Protein AF-A0A838TH49-F1 (afdb_monomer_lite)

pLDDT: mean 78.71, std 14.2, range [36.56, 97.81]

Secondary structure (DSSP, 8-state):
-HHHH-----HHHHT-TT---EEEE-TTS--EE--SS-TTSPPEE--EEEE---TTGGGS-TT----HHHHH-TTS------HHHHHHHHH---HHHHHHTT-GGGS--

Foldseek 3Di:
DQLVVFQQPCVVCVPPPVSQKDWAQNPPDFPFDQDPVDNPDGTDRPHTGIDGCPQCCVVVPPVPQARPCCVVDPPNPDHDDAPQRVCCVPVVQHPVNCVVVVNVVVRPD

Structure (mmCIF, N/CA/C/O backbone):
data_AF-A0A838TH49-F1
#
_entry.id   AF-A0A838TH49-F1
#
loop_
_atom_site.group_PDB
_atom_site.id
_atom_site.type_symbol
_atom_site.label_atom_id
_atom_site.label_alt_id
_atom_site.label_comp_id
_atom_site.label_asym_id
_atom_site.label_entity_id
_atom_site.label_seq_id
_atom_site.pdbx_PDB_ins_code
_atom_site.Cartn_x
_atom_site.Cartn_y
_atom_site.Cartn_z
_atom_site.occupancy
_atom_site.B_iso_or_equiv
_atom_site.auth_seq_id
_atom_site.auth_comp_id
_atom_site.auth_asym_id
_atom_site.auth_atom_id
_atom_site.pdbx_PDB_model_num
ATOM 1 N N . MET A 1 1 ? 10.464 8.023 1.213 1.00 55.50 1 MET A N 1
ATOM 2 C CA . MET A 1 1 ? 9.596 6.850 0.933 1.00 55.50 1 MET A CA 1
ATOM 3 C C . MET A 1 1 ? 10.484 5.662 0.564 1.00 55.50 1 MET A C 1
ATOM 5 O O . MET A 1 1 ? 11.667 5.878 0.327 1.00 55.50 1 MET A O 1
ATOM 9 N N . ILE A 1 2 ? 9.968 4.423 0.513 1.00 61.88 2 ILE A N 1
ATOM 10 C CA . ILE A 1 2 ? 10.747 3.242 0.054 1.00 61.88 2 ILE A CA 1
ATOM 11 C C . ILE A 1 2 ? 11.395 3.495 -1.320 1.00 61.88 2 ILE A C 1
ATOM 13 O O . ILE A 1 2 ? 12.478 2.994 -1.605 1.00 61.88 2 ILE A O 1
ATOM 17 N N . GLU A 1 3 ? 10.752 4.325 -2.136 1.00 66.44 3 GLU A N 1
ATOM 18 C CA . GLU A 1 3 ? 11.104 4.657 -3.516 1.00 66.44 3 GLU A CA 1
ATOM 19 C C . GLU A 1 3 ? 12.541 5.167 -3.701 1.00 66.44 3 GLU A C 1
ATOM 21 O O . GLU A 1 3 ? 13.190 4.765 -4.662 1.00 66.44 3 GLU A O 1
ATOM 26 N N . ASP A 1 4 ? 13.059 5.978 -2.775 1.00 73.69 4 ASP A N 1
ATOM 27 C CA . ASP A 1 4 ? 14.373 6.624 -2.930 1.00 73.69 4 ASP A CA 1
ATOM 28 C C . ASP A 1 4 ? 15.536 5.750 -2.430 1.00 73.69 4 ASP A C 1
ATOM 30 O O . ASP A 1 4 ? 16.699 6.003 -2.740 1.00 73.69 4 ASP A O 1
ATOM 34 N N . HIS A 1 5 ? 15.232 4.703 -1.656 1.00 85.00 5 HIS A N 1
ATOM 35 C CA . HIS A 1 5 ? 16.228 3.829 -1.020 1.00 85.00 5 HIS A CA 1
ATOM 36 C C . HIS A 1 5 ? 16.163 2.375 -1.507 1.00 85.00 5 HIS A C 1
ATOM 38 O O . HIS A 1 5 ? 17.000 1.552 -1.131 1.00 85.00 5 HIS A O 1
ATOM 44 N N . CYS A 1 6 ? 15.169 2.025 -2.326 1.00 90.12 6 CYS A N 1
ATOM 45 C CA . CYS A 1 6 ? 14.996 0.667 -2.821 1.00 90.12 6 CYS A CA 1
ATOM 46 C C . CYS A 1 6 ? 16.046 0.322 -3.886 1.00 90.12 6 CYS A C 1
ATOM 48 O O . CYS A 1 6 ? 16.028 0.854 -4.994 1.00 90.12 6 CYS A O 1
ATOM 50 N N . ILE A 1 7 ? 16.903 -0.652 -3.575 1.00 89.19 7 ILE A N 1
ATOM 51 C CA . ILE A 1 7 ? 17.914 -1.187 -4.504 1.00 89.19 7 ILE A CA 1
ATOM 52 C C . ILE A 1 7 ? 17.417 -2.378 -5.342 1.00 89.19 7 ILE A C 1
ATOM 54 O O . ILE A 1 7 ? 18.183 -2.960 -6.101 1.00 89.19 7 ILE A O 1
ATOM 58 N N . GLY A 1 8 ? 16.156 -2.788 -5.176 1.00 90.56 8 GLY A N 1
ATOM 59 C CA . GLY A 1 8 ? 15.558 -3.864 -5.973 1.00 90.56 8 GLY A CA 1
ATOM 60 C C . GLY A 1 8 ? 15.964 -5.296 -5.597 1.00 90.56 8 GLY A C 1
ATOM 61 O O . GLY A 1 8 ? 15.741 -6.197 -6.394 1.00 90.56 8 GLY A O 1
ATOM 62 N N . CYS A 1 9 ? 16.519 -5.547 -4.402 1.00 92.81 9 CYS A N 1
ATOM 63 C CA . CYS A 1 9 ? 17.013 -6.882 -4.017 1.00 92.81 9 CYS A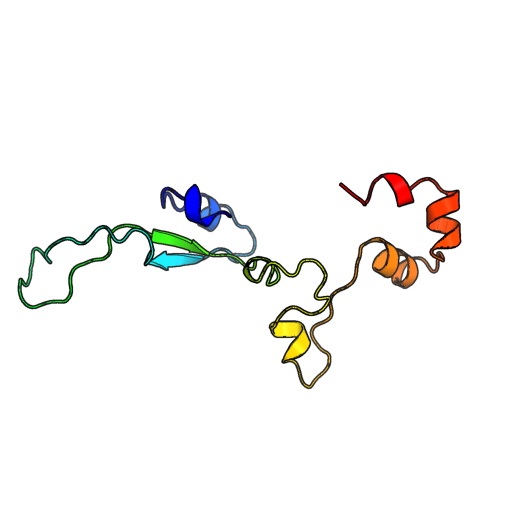 CA 1
ATOM 64 C C . CYS A 1 9 ? 15.927 -7.956 -3.802 1.00 92.81 9 CYS A C 1
ATOM 66 O O . CYS A 1 9 ? 16.249 -9.137 -3.761 1.00 92.81 9 CYS A O 1
ATOM 68 N N . GLY A 1 10 ? 14.662 -7.572 -3.614 1.00 93.25 10 GLY A N 1
ATOM 69 C CA . GLY A 1 10 ? 13.536 -8.509 -3.485 1.00 93.25 10 GLY A CA 1
ATOM 70 C C . GLY A 1 10 ? 13.364 -9.194 -2.121 1.00 93.25 10 GLY A C 1
ATOM 71 O O . GLY A 1 10 ? 12.286 -9.717 -1.857 1.00 93.25 10 GLY A O 1
ATOM 72 N N . LEU A 1 11 ? 14.344 -9.124 -1.213 1.00 95.81 11 LEU A N 1
ATOM 73 C CA . LEU A 1 11 ? 14.279 -9.801 0.097 1.00 95.81 11 LEU A CA 1
ATOM 74 C C . LEU A 1 11 ? 13.073 -9.388 0.953 1.00 95.81 11 LEU A C 1
ATOM 76 O O . LEU A 1 11 ? 12.548 -10.191 1.718 1.00 95.81 11 LEU A O 1
ATOM 80 N N . CYS A 1 12 ? 12.617 -8.138 0.847 1.00 95.06 12 CYS A N 1
ATOM 81 C CA . CYS A 1 12 ? 11.413 -7.691 1.550 1.00 95.06 12 CYS A CA 1
ATOM 82 C C . CYS A 1 12 ? 10.149 -8.398 1.042 1.00 95.06 12 CYS A C 1
ATOM 84 O O . CYS A 1 12 ? 9.284 -8.729 1.848 1.00 95.06 12 CYS A O 1
ATOM 86 N N . ALA A 1 13 ? 10.059 -8.656 -0.265 1.00 96.06 13 ALA A N 1
ATOM 87 C CA . ALA A 1 13 ? 8.947 -9.383 -0.861 1.00 96.06 13 ALA A CA 1
ATOM 88 C C . ALA A 1 13 ? 8.964 -10.858 -0.448 1.00 96.06 13 ALA A C 1
ATOM 90 O O . ALA A 1 13 ? 7.938 -11.372 -0.013 1.00 96.06 13 ALA A O 1
ATOM 91 N N . GLU A 1 14 ? 10.134 -11.501 -0.495 1.00 97.62 14 GLU A N 1
ATOM 92 C CA . GLU A 1 14 ? 10.315 -12.898 -0.074 1.00 97.62 14 GLU A CA 1
ATOM 93 C C . GLU A 1 14 ? 9.989 -13.109 1.411 1.00 97.62 14 GLU A C 1
ATOM 95 O O . GLU A 1 14 ? 9.294 -14.054 1.775 1.00 97.62 14 GLU A O 1
ATOM 100 N N . ASN A 1 15 ? 10.434 -12.193 2.273 1.00 97.62 15 ASN A N 1
ATOM 101 C CA . ASN A 1 15 ? 10.230 -12.306 3.715 1.00 97.62 15 ASN A CA 1
ATOM 102 C C . ASN A 1 15 ? 8.830 -11.884 4.179 1.00 97.62 15 ASN A C 1
ATOM 104 O O . ASN A 1 15 ? 8.527 -12.016 5.365 1.00 97.62 15 ASN A O 1
ATOM 108 N N . CYS A 1 16 ? 7.980 -11.334 3.306 1.00 97.06 16 CYS A N 1
ATOM 109 C CA . CYS A 1 16 ? 6.647 -10.899 3.705 1.00 97.06 16 CYS A CA 1
ATOM 110 C C . CYS A 1 16 ? 5.736 -12.122 3.914 1.00 97.06 16 CYS A C 1
ATOM 112 O O . CYS A 1 16 ? 5.326 -12.740 2.931 1.00 97.06 16 CYS A O 1
ATOM 114 N N . PRO A 1 17 ? 5.314 -12.441 5.153 1.00 97.81 17 PRO A N 1
ATOM 115 C CA . PRO A 1 17 ? 4.498 -13.632 5.412 1.00 97.81 17 PRO A CA 1
ATOM 116 C C . PRO A 1 17 ? 3.097 -13.544 4.790 1.00 97.81 17 PRO A C 1
ATOM 118 O O . PRO A 1 17 ? 2.417 -14.554 4.640 1.00 97.81 17 PRO A O 1
ATOM 121 N N . TYR A 1 18 ? 2.663 -12.333 4.436 1.00 97.56 18 TYR A N 1
ATOM 122 C CA . TYR A 1 18 ? 1.363 -12.063 3.827 1.00 97.56 18 TYR A CA 1
ATOM 123 C C . TYR A 1 18 ? 1.420 -11.986 2.296 1.00 97.56 18 TYR A C 1
ATOM 125 O O . TYR A 1 18 ? 0.374 -11.907 1.661 1.00 97.56 18 TYR A O 1
ATOM 133 N N . GLY A 1 19 ? 2.619 -11.963 1.697 1.00 96.62 19 GLY A N 1
ATOM 134 C CA . GLY A 1 19 ? 2.779 -11.771 0.253 1.00 96.62 19 GLY A CA 1
ATOM 135 C C . GLY A 1 19 ? 2.297 -10.406 -0.257 1.00 96.62 19 GLY A C 1
ATOM 136 O O . GLY A 1 19 ? 1.953 -10.271 -1.426 1.00 96.62 19 GLY A O 1
ATOM 137 N N . SER A 1 20 ? 2.246 -9.389 0.609 1.00 96.31 20 SER A N 1
ATOM 138 C CA . SER A 1 20 ? 1.656 -8.073 0.302 1.00 96.31 20 SER A CA 1
ATOM 139 C C . SER A 1 20 ? 2.640 -7.054 -0.288 1.00 96.31 20 SER A C 1
ATOM 141 O O . SER A 1 20 ? 2.307 -5.872 -0.394 1.00 96.31 20 SER A O 1
ATOM 143 N N . ILE A 1 21 ? 3.865 -7.475 -0.613 1.00 95.38 21 ILE A N 1
ATOM 144 C CA . ILE A 1 21 ? 4.908 -6.624 -1.197 1.00 95.38 21 ILE A CA 1
ATOM 145 C C . ILE A 1 21 ? 5.208 -7.141 -2.602 1.00 95.38 21 ILE A C 1
ATOM 147 O O . ILE A 1 21 ? 5.593 -8.294 -2.775 1.00 95.38 21 ILE A O 1
ATOM 151 N N . PHE A 1 22 ? 5.061 -6.270 -3.596 1.00 93.44 22 PHE A N 1
ATOM 152 C CA . PHE A 1 22 ? 5.238 -6.599 -5.006 1.00 93.44 22 PHE A CA 1
ATOM 153 C C . PHE A 1 22 ? 6.502 -5.948 -5.557 1.00 93.44 22 PHE A C 1
ATOM 155 O O . PHE A 1 22 ? 6.785 -4.789 -5.266 1.00 93.44 22 PHE A O 1
ATOM 162 N N . MET A 1 23 ? 7.249 -6.673 -6.387 1.00 92.31 23 MET A N 1
ATOM 163 C CA . MET A 1 23 ? 8.377 -6.110 -7.128 1.00 92.31 23 MET A CA 1
ATOM 164 C C . MET A 1 23 ? 7.879 -5.646 -8.497 1.00 92.31 23 MET A C 1
ATOM 166 O O . MET A 1 23 ? 7.525 -6.468 -9.338 1.00 92.31 23 MET A O 1
ATOM 170 N N . ILE A 1 24 ? 7.825 -4.332 -8.707 1.00 90.00 24 ILE A N 1
ATOM 171 C CA . ILE A 1 24 ? 7.337 -3.708 -9.944 1.00 90.00 24 ILE A CA 1
ATOM 172 C C . ILE A 1 24 ? 8.463 -2.950 -10.655 1.00 90.00 24 ILE A C 1
ATOM 174 O O . ILE A 1 24 ? 9.436 -2.569 -10.001 1.00 90.00 24 ILE A O 1
ATOM 178 N N . PRO A 1 25 ? 8.366 -2.694 -11.970 1.00 88.62 25 PRO A N 1
ATOM 179 C CA . PRO A 1 25 ? 9.343 -1.868 -12.674 1.00 88.62 25 PRO A CA 1
ATOM 180 C C . PRO A 1 25 ? 9.527 -0.492 -12.014 1.00 88.62 25 PRO A C 1
ATOM 182 O O . PRO A 1 25 ? 8.558 0.171 -11.627 1.00 88.62 25 PRO A O 1
ATOM 185 N N . ASN A 1 26 ? 10.777 -0.047 -11.870 1.00 87.12 26 ASN A N 1
ATOM 186 C CA . ASN A 1 26 ? 11.074 1.288 -11.365 1.00 87.12 26 ASN A CA 1
ATOM 187 C C . ASN A 1 26 ? 11.084 2.320 -12.500 1.00 87.12 26 ASN A C 1
ATOM 189 O O . ASN A 1 26 ? 12.108 2.560 -13.131 1.00 87.12 26 ASN A O 1
ATOM 193 N N . GLU A 1 27 ? 9.951 2.984 -12.708 1.00 81.19 27 GLU A N 1
ATOM 194 C CA . GLU A 1 27 ? 9.812 4.049 -13.712 1.00 81.19 27 GLU A CA 1
ATOM 195 C C . GLU A 1 27 ? 10.619 5.319 -13.392 1.00 81.19 27 GLU A C 1
ATOM 197 O O . GLU A 1 27 ? 10.913 6.094 -14.297 1.00 81.19 27 GLU A O 1
ATOM 202 N N . ARG A 1 28 ? 10.996 5.551 -12.123 1.00 79.31 28 ARG A N 1
ATOM 203 C CA . ARG A 1 28 ? 11.777 6.740 -11.730 1.00 79.31 28 ARG A CA 1
ATOM 204 C C . ARG A 1 28 ? 13.276 6.578 -11.971 1.00 79.31 28 ARG A C 1
ATOM 206 O O . ARG A 1 28 ? 13.972 7.576 -12.116 1.00 79.31 28 ARG A O 1
ATOM 213 N N . ASN A 1 29 ? 13.769 5.343 -12.004 1.00 77.75 29 ASN A N 1
ATOM 214 C CA . ASN A 1 29 ? 15.163 5.036 -12.311 1.00 77.75 29 ASN A CA 1
ATOM 215 C C . ASN A 1 29 ? 15.247 3.783 -13.197 1.00 77.75 29 ASN A C 1
ATOM 217 O O . ASN A 1 29 ? 15.681 2.718 -12.742 1.00 77.75 29 ASN A O 1
ATOM 221 N N . PRO A 1 30 ? 14.768 3.871 -14.449 1.00 75.94 30 PRO A N 1
ATOM 222 C CA . PRO A 1 30 ? 14.768 2.728 -15.337 1.00 75.94 30 PRO A CA 1
ATOM 223 C C . PRO A 1 30 ? 16.202 2.444 -15.790 1.00 75.94 30 PRO A C 1
ATOM 225 O O . PRO A 1 30 ? 16.838 3.260 -16.456 1.00 75.94 30 PRO A O 1
ATOM 228 N N . ILE A 1 31 ? 16.711 1.257 -15.462 1.00 76.50 31 ILE A N 1
ATOM 229 C CA . ILE A 1 31 ? 17.900 0.724 -16.131 1.00 76.50 31 ILE A CA 1
ATOM 230 C C . ILE A 1 31 ? 17.424 0.175 -17.469 1.00 76.50 31 ILE A C 1
ATOM 232 O O . ILE A 1 31 ? 16.837 -0.899 -17.514 1.00 76.50 31 ILE A O 1
ATOM 236 N N . VAL A 1 32 ? 17.628 0.952 -18.526 1.00 74.69 32 VAL A N 1
ATOM 237 C CA . VAL A 1 32 ? 17.235 0.637 -19.902 1.00 74.69 32 VAL A CA 1
ATOM 238 C C . VAL A 1 32 ? 18.386 -0.117 -20.561 1.00 74.69 32 VAL A C 1
ATOM 240 O O . VAL A 1 32 ? 19.452 0.459 -20.777 1.00 74.69 32 VAL A O 1
ATOM 243 N N . THR A 1 33 ? 18.189 -1.391 -20.890 1.00 72.38 33 THR A N 1
ATOM 244 C CA . THR A 1 33 ? 19.144 -2.155 -21.709 1.00 72.38 33 THR A CA 1
ATOM 245 C C . THR A 1 33 ? 18.515 -2.533 -23.042 1.00 72.38 33 THR A C 1
ATOM 247 O O . THR A 1 33 ? 17.314 -2.809 -23.107 1.00 72.38 33 THR A O 1
ATOM 250 N N . ALA A 1 34 ? 19.327 -2.556 -24.103 1.00 74.50 34 ALA A N 1
ATOM 251 C CA . ALA A 1 34 ? 18.924 -3.176 -25.361 1.00 74.50 34 ALA A CA 1
ATOM 252 C C . ALA A 1 34 ? 18.553 -4.643 -25.098 1.00 74.50 34 ALA A C 1
ATOM 254 O O . ALA A 1 34 ? 19.193 -5.301 -24.270 1.00 74.50 34 ALA A O 1
ATOM 255 N N . ASP A 1 35 ? 17.500 -5.129 -25.753 1.00 71.50 35 ASP A N 1
ATOM 256 C CA . ASP A 1 35 ? 17.169 -6.549 -25.722 1.00 71.50 35 ASP A CA 1
ATOM 257 C C . ASP A 1 35 ? 18.265 -7.287 -26.515 1.00 71.50 35 ASP A C 1
ATOM 259 O O . ASP A 1 35 ? 18.440 -7.012 -27.704 1.00 71.50 35 ASP A O 1
ATOM 263 N N . PRO A 1 36 ? 19.042 -8.183 -25.878 1.00 72.19 36 PRO A N 1
ATOM 264 C CA . PRO A 1 36 ? 20.129 -8.882 -26.554 1.00 72.19 36 PRO A CA 1
ATOM 265 C C . PRO A 1 36 ? 19.642 -9.816 -27.675 1.00 72.19 36 PRO A C 1
ATOM 267 O O . PRO A 1 36 ? 20.462 -10.253 -28.482 1.00 72.19 36 PRO A O 1
ATOM 270 N N . GLU A 1 37 ? 18.345 -10.133 -27.732 1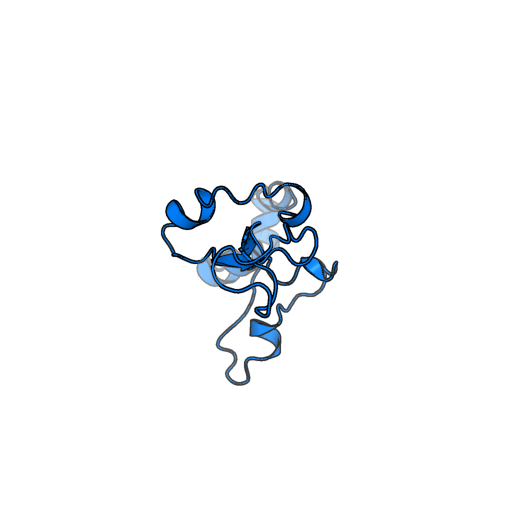.00 78.69 37 GLU A N 1
ATOM 271 C CA . GLU A 1 37 ? 17.746 -11.008 -28.742 1.00 78.69 37 GLU A CA 1
ATOM 272 C C . GLU A 1 37 ? 17.024 -10.241 -29.866 1.00 78.69 37 GLU A C 1
ATOM 274 O O . GLU A 1 37 ? 16.895 -10.773 -30.971 1.00 78.69 37 GLU A O 1
ATOM 279 N N . ASP A 1 38 ? 16.574 -9.000 -29.635 1.00 77.38 38 ASP A N 1
ATOM 280 C CA . ASP A 1 38 ? 15.867 -8.193 -30.643 1.00 77.38 38 ASP A CA 1
ATOM 281 C C . ASP A 1 38 ? 15.984 -6.676 -30.411 1.00 77.38 38 ASP A C 1
ATOM 283 O O . ASP A 1 38 ? 15.233 -6.078 -29.640 1.00 77.38 38 ASP A O 1
ATOM 287 N N . ASP A 1 39 ? 16.841 -6.021 -31.197 1.00 74.06 39 ASP A N 1
ATOM 288 C CA . ASP A 1 39 ? 17.059 -4.564 -31.193 1.00 74.06 39 ASP A CA 1
ATOM 289 C C . ASP A 1 39 ? 15.799 -3.724 -31.500 1.00 74.06 39 ASP A C 1
ATOM 291 O O . ASP A 1 39 ? 15.802 -2.503 -31.333 1.00 74.06 39 ASP A O 1
ATOM 295 N N . ARG A 1 40 ? 14.708 -4.343 -31.977 1.00 78.06 40 ARG A N 1
ATOM 296 C CA . ARG A 1 40 ? 13.432 -3.660 -32.257 1.00 78.06 40 ARG A CA 1
ATOM 297 C C . ARG A 1 40 ? 12.439 -3.727 -31.099 1.00 78.06 40 ARG A C 1
ATOM 299 O O . ARG A 1 40 ? 11.382 -3.096 -31.182 1.00 78.06 40 ARG A O 1
ATOM 306 N N . ARG A 1 41 ? 12.733 -4.481 -30.040 1.00 73.94 41 ARG A N 1
ATOM 307 C CA . ARG A 1 41 ? 11.853 -4.616 -28.878 1.00 73.94 41 ARG A CA 1
ATOM 308 C C . ARG A 1 41 ? 12.058 -3.457 -27.905 1.00 73.94 41 ARG A C 1
ATOM 310 O O . ARG A 1 41 ? 13.142 -2.890 -27.803 1.00 73.94 41 ARG A O 1
ATOM 317 N N . THR A 1 42 ? 10.999 -3.084 -27.183 1.00 64.50 42 THR A N 1
ATOM 318 C CA . THR A 1 42 ? 11.090 -2.060 -26.132 1.00 64.50 42 THR A CA 1
ATOM 319 C C . THR A 1 42 ? 12.172 -2.436 -25.122 1.00 64.50 42 THR A C 1
ATOM 321 O O . THR A 1 42 ? 12.212 -3.594 -24.702 1.00 64.50 42 THR A O 1
ATOM 324 N N . PRO A 1 43 ? 13.014 -1.474 -24.714 1.00 64.12 43 PRO A N 1
ATOM 325 C CA . PRO A 1 43 ? 14.138 -1.758 -23.844 1.00 64.12 43 PRO A CA 1
ATOM 326 C C . PRO A 1 43 ? 13.688 -2.363 -22.517 1.00 64.12 43 PRO A C 1
ATOM 328 O O . PRO A 1 43 ? 12.677 -1.964 -21.932 1.00 64.12 43 PRO A O 1
ATOM 331 N N . TYR A 1 44 ? 14.471 -3.326 -22.043 1.00 65.12 44 TYR A N 1
ATOM 332 C CA . TYR A 1 44 ? 14.235 -3.995 -20.774 1.00 65.12 44 TYR A CA 1
ATOM 333 C C . TYR A 1 44 ? 14.457 -3.009 -19.622 1.00 65.12 44 TYR A C 1
ATOM 335 O O . TYR A 1 44 ? 15.480 -2.325 -19.589 1.00 65.12 44 TYR A O 1
ATOM 343 N N . VAL A 1 45 ? 13.508 -2.939 -18.681 1.00 68.62 45 VAL A N 1
ATOM 344 C CA . VAL A 1 45 ? 13.647 -2.165 -17.439 1.00 68.62 45 VAL A CA 1
ATOM 345 C C . VAL A 1 45 ? 14.229 -3.084 -16.371 1.00 68.62 45 VAL A C 1
ATOM 347 O O . VAL A 1 45 ? 13.518 -3.886 -15.770 1.00 68.62 45 VAL A O 1
ATOM 350 N N . GLY A 1 46 ? 15.536 -2.977 -16.143 1.00 69.62 46 GLY A N 1
ATOM 351 C CA . GLY A 1 46 ? 16.269 -3.882 -15.259 1.00 69.62 46 GLY A CA 1
ATOM 352 C C . GLY A 1 46 ? 16.143 -3.588 -13.768 1.00 69.62 46 GLY A C 1
ATOM 353 O O . GLY A 1 46 ? 16.376 -4.484 -12.959 1.00 69.62 46 GLY A O 1
ATOM 354 N N . GLN A 1 47 ? 15.761 -2.367 -13.377 1.00 83.19 47 GLN A N 1
ATOM 355 C CA . GLN A 1 47 ? 15.583 -2.052 -11.961 1.00 83.19 47 GLN A CA 1
ATOM 356 C C . GLN A 1 47 ? 14.135 -2.278 -11.528 1.00 83.19 47 GLN A C 1
ATOM 358 O O . GLN A 1 47 ? 13.225 -1.564 -11.951 1.00 83.19 47 GLN A O 1
ATOM 363 N N . LEU A 1 48 ? 13.932 -3.239 -10.629 1.00 87.62 48 LEU A N 1
ATOM 364 C CA . LEU A 1 48 ? 12.676 -3.401 -9.906 1.00 87.62 48 LEU A CA 1
ATOM 365 C C . LEU A 1 48 ? 12.673 -2.531 -8.641 1.00 87.62 48 LEU A C 1
ATOM 367 O O . LEU A 1 48 ? 13.723 -2.203 -8.078 1.00 87.62 48 LEU A O 1
ATOM 371 N N . LYS A 1 49 ? 11.477 -2.180 -8.173 1.00 90.19 49 LYS A N 1
ATOM 372 C CA . LYS A 1 49 ? 11.229 -1.530 -6.887 1.00 90.19 49 LYS A CA 1
ATOM 373 C C . LYS A 1 49 ? 10.147 -2.274 -6.117 1.00 90.19 49 LYS A C 1
ATOM 375 O O . LYS A 1 49 ? 9.208 -2.805 -6.706 1.00 90.19 49 LYS A O 1
ATOM 380 N N . ALA A 1 50 ? 10.283 -2.288 -4.798 1.00 93.06 50 ALA A N 1
ATOM 381 C CA . ALA A 1 50 ? 9.243 -2.794 -3.920 1.00 93.06 50 ALA A CA 1
ATOM 382 C C . ALA A 1 50 ? 8.069 -1.807 -3.883 1.00 93.06 50 ALA A C 1
ATOM 384 O O . ALA A 1 50 ? 8.265 -0.602 -3.718 1.00 93.06 50 ALA A O 1
ATOM 385 N N . ALA A 1 51 ? 6.860 -2.333 -4.017 1.00 90.69 51 ALA A N 1
ATOM 386 C CA . ALA A 1 51 ? 5.603 -1.627 -3.867 1.00 90.69 51 ALA A CA 1
ATOM 387 C C . ALA A 1 51 ? 4.752 -2.352 -2.825 1.00 90.69 51 ALA A C 1
ATOM 389 O O . ALA A 1 51 ? 4.506 -3.554 -2.920 1.00 90.69 51 ALA A O 1
ATOM 390 N N . ASN A 1 52 ? 4.304 -1.613 -1.822 1.00 91.44 52 ASN A N 1
ATOM 391 C CA . ASN A 1 52 ? 3.411 -2.075 -0.772 1.00 91.44 52 ASN A CA 1
ATOM 392 C C . ASN A 1 52 ? 2.304 -1.037 -0.563 1.00 91.44 52 ASN A C 1
ATOM 394 O O . ASN A 1 52 ? 2.412 0.097 -1.026 1.00 91.44 52 ASN A O 1
ATOM 398 N N . CYS A 1 53 ? 1.240 -1.417 0.145 1.00 90.25 53 CYS A N 1
ATOM 399 C CA . CYS A 1 53 ? 0.254 -0.440 0.592 1.00 90.25 53 CYS A CA 1
ATOM 400 C C . CYS A 1 53 ? 0.917 0.516 1.591 1.00 90.25 53 CYS A C 1
ATOM 402 O O . CYS A 1 53 ? 1.327 0.107 2.675 1.00 90.25 53 CYS A O 1
ATOM 404 N N . ASP A 1 54 ? 0.998 1.784 1.218 1.00 86.88 54 ASP A N 1
ATOM 405 C CA . ASP A 1 54 ? 1.462 2.896 2.045 1.00 86.88 54 ASP A CA 1
ATOM 406 C C . ASP A 1 54 ? 0.301 3.579 2.781 1.00 86.88 54 ASP A C 1
ATOM 408 O O . ASP A 1 54 ? 0.450 4.656 3.341 1.00 86.88 54 ASP A O 1
ATOM 412 N N . LEU A 1 55 ? -0.889 2.973 2.749 1.00 86.69 55 LEU A N 1
ATOM 413 C CA . LEU A 1 55 ? -2.120 3.543 3.285 1.00 86.69 55 LEU A CA 1
ATOM 414 C C . LEU A 1 55 ? -2.482 4.900 2.657 1.00 86.69 55 LEU A C 1
ATOM 416 O O . LEU A 1 55 ? -3.100 5.731 3.327 1.00 86.69 55 LEU A O 1
ATOM 420 N N . CYS A 1 56 ? -2.143 5.077 1.373 1.00 84.56 56 CYS A N 1
ATOM 421 C CA . CYS A 1 56 ? -2.327 6.305 0.599 1.00 84.56 56 CYS A CA 1
ATOM 422 C C . CYS A 1 56 ? -1.513 7.498 1.128 1.00 84.56 56 CYS A C 1
ATOM 424 O O . CYS A 1 56 ? -1.823 8.643 0.798 1.00 84.56 56 CYS A O 1
ATOM 426 N N . ASP A 1 57 ? -0.472 7.235 1.922 1.00 78.62 57 ASP A N 1
ATOM 427 C CA . ASP A 1 57 ? 0.392 8.256 2.512 1.00 78.62 57 ASP A CA 1
ATOM 428 C C . ASP A 1 57 ? 1.236 9.008 1.469 1.00 78.62 57 ASP A C 1
ATOM 430 O O . ASP A 1 57 ? 1.531 10.188 1.637 1.00 78.62 57 ASP A O 1
ATOM 434 N N . ALA A 1 58 ? 1.549 8.395 0.322 1.00 70.75 58 ALA A N 1
ATOM 435 C CA . ALA A 1 58 ? 2.272 9.067 -0.758 1.00 70.75 58 ALA A CA 1
ATOM 436 C C . ALA A 1 58 ? 1.560 10.319 -1.301 1.00 70.75 58 ALA A C 1
ATOM 438 O O . ALA A 1 58 ? 2.197 11.158 -1.936 1.00 70.75 58 ALA A O 1
ATOM 439 N N . HIS A 1 59 ? 0.262 10.488 -1.030 1.00 68.88 59 HIS A N 1
ATOM 440 C CA . HIS A 1 59 ? -0.469 11.715 -1.353 1.00 68.88 59 HIS A CA 1
ATOM 441 C C . HIS A 1 59 ? -0.173 12.883 -0.394 1.00 68.88 59 HIS A C 1
ATOM 443 O O . HIS A 1 59 ? -0.688 13.979 -0.604 1.00 68.88 59 HIS A O 1
ATOM 449 N N . GLY A 1 60 ? 0.662 12.677 0.631 1.00 61.62 60 GLY A N 1
ATOM 450 C CA . GLY A 1 60 ? 1.085 13.706 1.582 1.00 61.62 60 GLY A CA 1
ATOM 451 C C . GLY A 1 60 ? -0.003 14.120 2.570 1.00 61.62 60 GLY A C 1
ATOM 452 O O . GLY A 1 60 ? 0.157 15.113 3.276 1.00 61.62 60 GLY A O 1
ATOM 453 N N . ASP A 1 61 ? -1.104 13.371 2.624 1.00 58.09 61 ASP A N 1
ATOM 454 C CA . ASP A 1 61 ? -2.251 13.663 3.472 1.00 58.09 61 ASP A CA 1
ATOM 455 C C . ASP A 1 61 ? -2.410 12.573 4.537 1.00 58.09 61 ASP A C 1
ATOM 457 O O . ASP A 1 61 ? -3.353 11.782 4.529 1.00 58.09 61 ASP A O 1
ATOM 461 N N . LEU A 1 62 ? -1.470 12.551 5.488 1.00 56.84 62 LEU A N 1
ATOM 462 C CA . LEU A 1 62 ? -1.585 11.785 6.738 1.00 56.84 62 LEU A CA 1
ATOM 463 C C . LEU A 1 62 ? -2.848 12.162 7.533 1.00 56.84 62 LEU A C 1
ATOM 465 O O . LEU A 1 62 ? -3.297 11.394 8.385 1.00 56.84 62 LEU A O 1
ATOM 469 N N . SER A 1 63 ? -3.415 13.343 7.261 1.00 53.00 63 SER A N 1
ATOM 470 C CA . SER A 1 63 ? -4.681 13.811 7.817 1.00 53.00 63 SER A CA 1
ATOM 471 C C . SER A 1 63 ? -5.915 13.324 7.054 1.00 53.00 63 SER A C 1
ATOM 473 O O . SER A 1 63 ? -7.012 13.448 7.599 1.00 53.00 63 SER A O 1
ATOM 475 N N . SER A 1 64 ? -5.774 12.738 5.856 1.00 55.12 64 SER A N 1
ATOM 476 C CA . SER A 1 64 ? -6.891 12.169 5.103 1.00 55.12 64 SER A CA 1
ATOM 477 C C . SER A 1 64 ? -7.275 10.832 5.724 1.00 55.12 64 SER A C 1
ATOM 479 O O . SER A 1 64 ? -6.552 9.838 5.604 1.00 55.12 64 SER A O 1
ATOM 481 N N . PRO A 1 65 ? -8.440 10.743 6.380 1.00 61.09 65 PRO A N 1
ATOM 482 C CA . PRO A 1 65 ? -8.786 9.583 7.191 1.00 61.09 65 PRO A CA 1
ATOM 483 C C . PRO A 1 65 ? -9.143 8.347 6.352 1.00 61.09 65 PRO A C 1
ATOM 485 O O . PRO A 1 65 ? -9.417 7.285 6.915 1.00 61.09 65 PRO A O 1
ATOM 488 N N . ARG A 1 66 ? -9.188 8.455 5.014 1.00 74.44 66 ARG A N 1
ATOM 489 C CA . ARG A 1 66 ? -9.741 7.410 4.145 1.00 74.44 66 ARG A CA 1
ATOM 490 C C . ARG A 1 66 ? -8.816 7.083 2.970 1.00 74.44 66 ARG A C 1
ATOM 492 O O . ARG A 1 66 ? -8.866 7.771 1.953 1.00 74.44 66 ARG A O 1
ATOM 499 N N . PRO A 1 67 ? -8.038 5.988 3.074 1.00 86.75 67 PRO A N 1
ATOM 500 C CA . PRO A 1 67 ? -7.363 5.382 1.932 1.00 86.75 67 PRO A CA 1
ATOM 501 C C . PRO A 1 67 ? -8.330 5.128 0.773 1.00 86.75 67 PRO A C 1
ATOM 503 O O . PRO A 1 67 ? -9.522 4.903 0.996 1.00 86.75 67 PRO A O 1
ATOM 506 N N . ALA A 1 68 ? -7.820 5.087 -0.458 1.00 89.00 68 ALA A N 1
ATOM 507 C CA . ALA A 1 68 ? -8.631 4.897 -1.660 1.00 89.00 68 ALA A CA 1
ATOM 508 C C . ALA A 1 68 ? -9.553 3.669 -1.568 1.00 89.00 68 ALA A C 1
ATOM 510 O O . ALA A 1 68 ? -10.715 3.748 -1.952 1.00 89.00 68 ALA A O 1
ATOM 511 N N . CYS A 1 69 ? -9.082 2.563 -0.984 1.00 90.69 69 CYS A N 1
ATOM 512 C CA . CYS A 1 69 ? -9.899 1.365 -0.777 1.00 90.69 69 CYS A CA 1
ATOM 513 C C . CYS A 1 69 ? -11.089 1.591 0.175 1.00 90.69 69 CYS A C 1
ATOM 515 O O . CYS A 1 69 ? -12.170 1.068 -0.079 1.00 90.69 69 CYS A O 1
ATOM 517 N N . VAL A 1 70 ? -10.916 2.395 1.229 1.00 90.75 70 VAL A N 1
ATOM 518 C CA . VAL A 1 70 ? -11.988 2.799 2.156 1.00 90.75 70 VAL A CA 1
ATOM 519 C C . VAL A 1 70 ? -12.942 3.765 1.461 1.00 90.75 70 VAL A C 1
ATOM 521 O O . VAL A 1 70 ? -14.154 3.624 1.564 1.00 90.75 70 VAL A O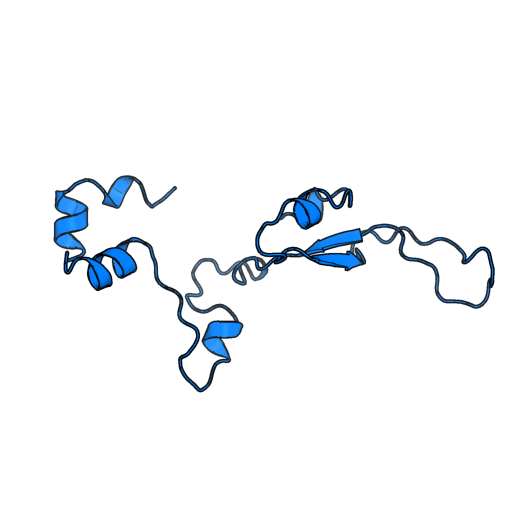 1
ATOM 524 N N . ALA A 1 71 ? -12.407 4.743 0.729 1.00 88.00 71 ALA A N 1
ATOM 525 C CA . ALA A 1 71 ? -13.216 5.748 0.051 1.00 88.00 71 ALA A CA 1
ATOM 526 C C . ALA A 1 71 ? -14.056 5.174 -1.099 1.00 88.00 71 ALA A C 1
ATOM 528 O O . ALA A 1 71 ? -15.160 5.656 -1.337 1.00 88.00 71 ALA A O 1
ATOM 529 N N . ALA A 1 72 ? -13.534 4.167 -1.801 1.00 91.94 72 ALA A N 1
ATOM 530 C CA . ALA A 1 72 ? -14.171 3.572 -2.968 1.00 91.94 72 ALA A CA 1
ATOM 531 C C . ALA A 1 72 ? -15.139 2.431 -2.634 1.00 91.94 72 ALA A C 1
ATOM 533 O O . ALA A 1 72 ? -15.919 2.048 -3.502 1.00 91.94 72 ALA A O 1
ATOM 534 N N . CYS A 1 73 ? -15.087 1.849 -1.430 1.00 92.81 73 CYS A N 1
ATOM 535 C CA . CYS A 1 73 ? -15.914 0.694 -1.092 1.00 92.81 73 CYS A CA 1
ATOM 536 C C . CYS A 1 73 ? -17.392 1.104 -0.931 1.00 92.81 73 CYS A C 1
ATOM 538 O O . CYS A 1 73 ? -17.710 1.812 0.019 1.00 92.81 73 CYS A O 1
ATOM 540 N N . PRO A 1 74 ? -18.322 0.627 -1.779 1.00 94.81 74 PRO A N 1
ATOM 541 C CA . PRO A 1 74 ? -19.743 0.969 -1.660 1.00 94.81 74 PRO A CA 1
ATOM 542 C C . PRO A 1 74 ? -20.483 0.111 -0.621 1.00 94.81 74 PRO A C 1
ATOM 544 O O . PRO A 1 74 ? -21.677 0.291 -0.408 1.00 94.81 74 PRO A O 1
ATOM 547 N N . HIS A 1 75 ? -19.793 -0.861 -0.021 1.00 95.62 75 HIS A N 1
ATOM 548 C CA . HIS A 1 75 ? -20.365 -1.849 0.895 1.00 95.62 75 HIS A CA 1
ATOM 549 C C . HIS A 1 75 ? -19.907 -1.652 2.345 1.00 95.62 75 HIS A C 1
ATOM 551 O O . HIS A 1 75 ? -20.132 -2.537 3.165 1.00 95.62 75 HIS A O 1
ATOM 557 N N . ASP A 1 76 ? -19.178 -0.570 2.639 1.00 88.19 76 ASP A N 1
ATOM 558 C CA . ASP A 1 76 ? -18.576 -0.304 3.953 1.00 88.19 76 ASP A CA 1
ATOM 559 C C . ASP A 1 76 ? -17.708 -1.461 4.501 1.00 88.19 76 ASP A C 1
ATOM 561 O O . ASP A 1 76 ? -17.529 -1.624 5.708 1.00 88.19 76 ASP A O 1
ATOM 565 N N . ALA A 1 77 ? -17.129 -2.276 3.611 1.00 92.94 77 ALA A N 1
ATOM 566 C CA . ALA A 1 77 ? -16.303 -3.425 3.991 1.00 92.94 77 ALA A CA 1
ATOM 567 C C . ALA A 1 77 ? -14.888 -3.023 4.438 1.00 92.94 77 ALA A C 1
ATOM 569 O O . ALA A 1 77 ? -14.238 -3.753 5.184 1.00 92.94 77 ALA A O 1
ATOM 570 N N . ALA A 1 78 ? -14.401 -1.872 3.973 1.00 90.75 78 ALA A N 1
ATOM 571 C CA . ALA A 1 78 ? -13.101 -1.331 4.338 1.00 90.75 78 ALA A CA 1
ATOM 572 C C . ALA A 1 78 ? -13.293 -0.078 5.193 1.00 90.75 78 ALA A C 1
ATOM 574 O O . ALA A 1 78 ? -13.918 0.884 4.758 1.00 90.75 78 ALA A O 1
ATOM 575 N N . PHE A 1 79 ? -12.709 -0.067 6.388 1.00 87.25 79 PHE A N 1
ATOM 576 C CA . PHE A 1 79 ? -12.663 1.096 7.269 1.00 87.25 79 PHE A CA 1
ATOM 577 C C . PHE A 1 79 ? -11.291 1.177 7.939 1.00 87.25 79 PHE A C 1
ATOM 579 O O . PHE A 1 79 ? -10.625 0.164 8.152 1.00 87.25 79 PHE A O 1
ATOM 586 N N . ARG A 1 80 ? -10.856 2.395 8.266 1.00 84.94 80 ARG A N 1
ATOM 587 C CA . ARG A 1 80 ? -9.612 2.642 8.999 1.00 84.94 80 ARG A CA 1
ATOM 588 C C . ARG A 1 80 ? -9.964 3.106 10.402 1.00 84.94 80 ARG A C 1
ATOM 590 O O . ARG A 1 80 ? -10.843 3.944 10.576 1.00 84.94 80 ARG A O 1
ATOM 597 N N . ILE A 1 81 ? -9.276 2.555 11.390 1.00 84.25 81 ILE A N 1
ATOM 598 C CA . ILE A 1 81 ? -9.463 2.890 12.795 1.00 84.25 81 ILE A CA 1
ATOM 599 C C . ILE A 1 81 ? -8.094 3.145 13.415 1.00 84.25 81 ILE A C 1
ATOM 601 O O . ILE A 1 81 ? -7.126 2.448 13.107 1.00 84.25 81 ILE A O 1
ATOM 605 N N . SER A 1 82 ? -7.990 4.175 14.247 1.00 83.50 82 SER A N 1
ATOM 606 C CA . SER A 1 82 ? -6.793 4.395 15.058 1.00 83.50 82 SER A CA 1
ATOM 607 C C . SER A 1 82 ? -6.734 3.387 16.210 1.00 83.50 82 SER A C 1
ATOM 609 O O . SER A 1 82 ? -7.750 2.807 16.597 1.00 83.50 82 SER A O 1
ATOM 611 N N . GLY A 1 83 ? -5.553 3.197 16.801 1.00 84.62 83 GLY A N 1
ATOM 612 C CA . GLY A 1 83 ? -5.404 2.359 17.995 1.00 84.62 83 GLY A CA 1
ATOM 613 C C . GLY A 1 83 ? -6.372 2.722 19.138 1.00 84.62 83 GLY A C 1
ATOM 614 O O . GLY A 1 83 ? -7.012 1.813 19.662 1.00 84.62 83 GLY A O 1
ATOM 615 N N . PRO A 1 84 ? -6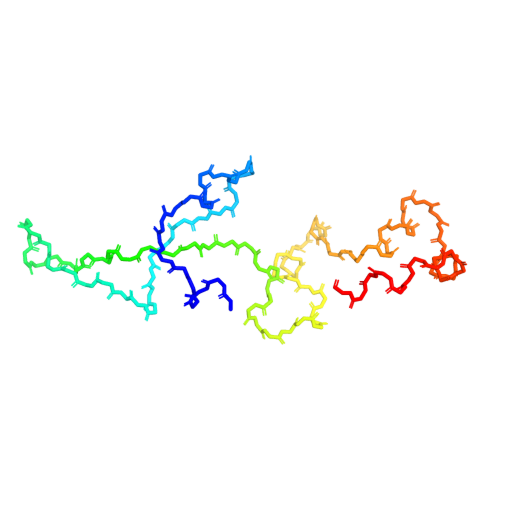.554 4.011 19.502 1.00 83.88 84 PRO A N 1
ATOM 616 C CA . PRO A 1 84 ? -7.489 4.408 20.558 1.00 83.88 84 PRO A CA 1
A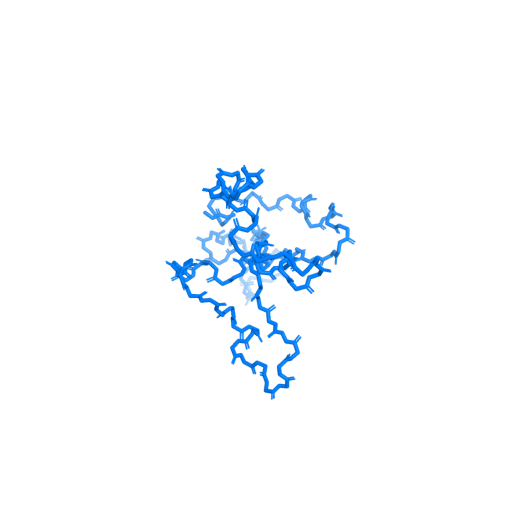TOM 617 C C . PRO A 1 84 ? -8.941 4.040 20.239 1.00 83.88 84 PRO A C 1
ATOM 619 O O . PRO A 1 84 ? -9.618 3.430 21.060 1.00 83.88 84 PRO A O 1
ATOM 622 N N . GLN A 1 85 ? -9.391 4.322 19.013 1.00 83.56 85 GLN A N 1
ATOM 623 C CA . GLN A 1 85 ? -10.740 3.968 18.564 1.00 83.56 85 GLN A CA 1
ATOM 624 C C . GLN A 1 85 ? -10.953 2.442 18.537 1.00 83.56 85 GLN A C 1
ATOM 626 O O . GLN A 1 85 ? -12.051 1.957 18.813 1.00 83.56 85 GLN A O 1
ATOM 631 N N . LEU A 1 86 ? -9.914 1.661 18.209 1.00 87.06 86 LEU A N 1
ATOM 632 C CA . LEU A 1 86 ? -9.975 0.199 18.277 1.00 87.06 86 LEU A CA 1
ATOM 633 C C . LEU A 1 86 ? -10.144 -0.274 19.722 1.00 87.06 86 LEU A C 1
ATOM 635 O O . LEU A 1 86 ? -10.962 -1.158 19.978 1.00 87.06 86 LEU A O 1
ATOM 639 N N . LEU A 1 87 ? -9.400 0.320 20.658 1.00 86.88 87 LEU A N 1
ATOM 640 C CA . LEU A 1 87 ? -9.491 -0.028 22.071 1.00 86.88 87 LEU A CA 1
ATOM 641 C C . LEU A 1 87 ? -10.875 0.298 22.641 1.00 86.88 87 LEU A C 1
ATOM 643 O O . LEU A 1 87 ? -11.464 -0.550 23.308 1.00 86.88 87 LEU A O 1
ATOM 647 N N . GLU A 1 88 ? -11.426 1.464 22.298 1.00 86.19 88 GLU A N 1
ATOM 648 C CA . GLU A 1 88 ? -12.811 1.837 22.609 1.00 86.19 88 GLU A CA 1
ATOM 649 C C . GLU A 1 88 ? -13.801 0.774 22.137 1.00 86.19 88 GLU A C 1
ATOM 651 O O . GLU A 1 88 ? -14.663 0.329 22.894 1.00 86.19 88 GLU A O 1
ATOM 656 N N . ARG A 1 89 ? -13.650 0.307 20.894 1.00 85.56 89 ARG A N 1
ATOM 657 C CA . ARG A 1 89 ? -14.587 -0.647 20.297 1.00 85.56 89 ARG A CA 1
ATOM 658 C C . ARG A 1 89 ? -14.487 -2.058 20.876 1.00 85.56 89 ARG A C 1
ATOM 660 O O . ARG A 1 89 ? -15.504 -2.742 20.947 1.00 85.56 89 ARG A O 1
ATOM 667 N N . VAL A 1 90 ? -13.288 -2.513 21.233 1.00 87.75 90 VAL A N 1
ATOM 668 C CA . VAL A 1 90 ? -13.059 -3.891 21.704 1.00 87.75 90 VAL A CA 1
ATOM 669 C C . VAL A 1 90 ? -13.191 -4.007 23.221 1.00 87.75 90 VAL A C 1
ATOM 671 O O . VAL A 1 90 ? -13.716 -5.005 23.707 1.00 87.75 90 VAL A O 1
ATOM 674 N N . MET A 1 91 ? -12.720 -3.008 23.969 1.00 83.94 91 MET A N 1
ATOM 675 C CA . MET A 1 91 ? -12.666 -3.045 25.434 1.00 83.94 91 MET A CA 1
ATOM 676 C C . MET A 1 91 ? -13.755 -2.204 26.112 1.00 83.94 91 MET A C 1
ATOM 678 O O . MET A 1 91 ? -13.912 -2.307 27.324 1.00 83.94 91 MET A O 1
ATOM 682 N N . GLY A 1 92 ? -14.497 -1.373 25.368 1.00 80.38 92 GLY A N 1
ATOM 683 C CA . GLY A 1 92 ? -15.504 -0.468 25.939 1.00 80.38 92 GLY A CA 1
ATOM 684 C C . GLY A 1 92 ? -14.915 0.664 26.789 1.00 80.38 92 GLY A C 1
ATOM 685 O O . GLY A 1 92 ? -15.647 1.293 27.543 1.00 80.38 92 GLY A O 1
ATOM 686 N N . MET A 1 93 ? -13.603 0.902 26.698 1.00 67.06 93 MET A N 1
ATOM 687 C CA . MET A 1 93 ? -12.898 1.978 27.402 1.00 67.06 93 MET A CA 1
ATOM 688 C C . MET A 1 93 ? -13.059 3.279 26.629 1.00 67.06 93 MET A C 1
ATOM 690 O O . MET A 1 93 ? -12.708 3.299 25.459 1.00 67.06 93 MET A O 1
ATOM 694 N N . HIS A 1 94 ? -13.524 4.365 27.237 1.00 68.94 94 HIS A N 1
ATOM 695 C CA . HIS A 1 94 ? -13.640 5.644 26.535 1.00 68.94 94 HIS A CA 1
ATOM 696 C C . HIS A 1 94 ? -12.265 6.334 26.391 1.00 68.94 94 HIS A C 1
ATOM 698 O O . HIS A 1 94 ? -11.335 6.056 27.153 1.00 68.94 94 HIS A O 1
ATOM 704 N N . ALA A 1 95 ? -12.114 7.272 25.443 1.00 62.41 95 ALA A N 1
ATOM 705 C CA . ALA A 1 95 ? -10.897 8.087 25.254 1.00 62.41 95 ALA A CA 1
ATOM 706 C C . ALA A 1 95 ? -10.345 8.712 26.555 1.00 62.41 95 ALA A C 1
ATOM 708 O O . ALA A 1 95 ? -9.149 8.995 26.677 1.00 62.41 95 ALA A O 1
ATOM 709 N N . GLU A 1 96 ? -11.236 8.956 27.511 1.00 64.25 96 GLU A N 1
ATOM 710 C CA . GLU A 1 96 ? -10.980 9.514 28.835 1.00 64.25 96 GLU A CA 1
ATOM 711 C C . GLU A 1 96 ? -10.234 8.510 29.731 1.00 64.25 96 GLU A C 1
ATOM 713 O O . GLU A 1 96 ? -9.233 8.864 30.356 1.00 64.25 96 GLU A O 1
ATOM 718 N N . ASP A 1 97 ? -10.631 7.235 29.695 1.00 66.62 97 ASP A N 1
ATOM 719 C CA . ASP A 1 97 ? -10.010 6.131 30.440 1.00 66.62 97 ASP A CA 1
ATOM 720 C C . ASP A 1 97 ? -8.610 5.801 29.898 1.00 66.62 97 ASP A C 1
ATOM 722 O O . ASP A 1 97 ? -7.679 5.507 30.648 1.00 66.62 97 ASP A O 1
ATOM 726 N N . LEU A 1 98 ? -8.433 5.918 28.579 1.00 63.00 98 LEU A N 1
ATOM 727 C CA . LEU A 1 98 ? -7.147 5.814 27.878 1.00 63.00 98 LEU A CA 1
ATOM 728 C C . LEU A 1 98 ? -6.146 6.900 28.303 1.00 63.00 98 LEU A C 1
ATOM 730 O O . LEU A 1 98 ? -4.944 6.641 28.428 1.00 63.00 98 LEU A O 1
ATOM 734 N N . ALA A 1 99 ? -6.642 8.123 28.510 1.00 63.06 99 ALA A N 1
ATOM 735 C CA . ALA A 1 99 ? -5.849 9.233 29.023 1.00 63.06 99 ALA A CA 1
ATOM 736 C C . ALA A 1 99 ? -5.503 9.029 30.506 1.00 63.06 99 ALA A C 1
ATOM 738 O O . ALA A 1 99 ? -4.347 9.205 30.885 1.00 63.06 99 ALA A O 1
ATOM 739 N N . ALA A 1 100 ? -6.468 8.587 31.320 1.00 62.44 100 ALA A N 1
ATOM 740 C CA . ALA A 1 100 ? -6.275 8.298 32.742 1.00 62.44 100 ALA A CA 1
ATOM 741 C C . ALA A 1 100 ? -5.297 7.135 33.000 1.00 62.44 100 ALA A C 1
ATOM 743 O O . ALA A 1 100 ? -4.553 7.158 33.978 1.00 62.44 100 ALA A O 1
ATOM 744 N N . ALA A 1 101 ? -5.242 6.148 32.101 1.00 65.31 101 ALA A N 1
ATOM 745 C CA . ALA A 1 101 ? -4.296 5.032 32.151 1.00 65.31 101 ALA A CA 1
ATOM 746 C C . ALA A 1 101 ? -2.879 5.375 31.636 1.00 65.31 101 ALA A C 1
ATOM 748 O O . ALA A 1 101 ? -2.013 4.499 31.602 1.00 65.31 101 ALA A O 1
ATOM 749 N N . GLY A 1 102 ? -2.621 6.620 31.205 1.00 62.50 102 GLY A N 1
ATOM 750 C CA . GLY A 1 102 ? -1.305 7.057 30.714 1.00 62.50 102 GLY A CA 1
ATOM 751 C C . GLY A 1 102 ? -0.881 6.435 29.373 1.00 62.50 102 GLY A C 1
ATOM 752 O O . GLY A 1 102 ? 0.298 6.447 29.020 1.00 62.50 102 GLY A O 1
ATOM 753 N N . LEU A 1 103 ? -1.825 5.867 28.614 1.00 61.69 103 LEU A N 1
ATOM 754 C CA . LEU A 1 103 ? -1.566 5.202 27.327 1.00 61.69 103 LEU A CA 1
ATOM 755 C C . LEU A 1 103 ? -1.603 6.174 26.137 1.00 61.69 103 LEU A C 1
ATOM 757 O O . LEU A 1 103 ? -1.056 5.874 25.078 1.00 61.69 103 LEU A O 1
ATOM 761 N N . ARG A 1 104 ? -2.200 7.360 26.311 1.00 54.69 104 ARG A N 1
ATOM 762 C CA . ARG A 1 104 ? -2.387 8.367 25.253 1.00 54.69 104 ARG A CA 1
ATOM 763 C C . ARG A 1 104 ? -1.074 9.014 24.777 1.00 54.69 104 ARG A C 1
ATOM 765 O O . ARG A 1 104 ? -0.970 9.370 23.610 1.00 54.69 104 ARG A O 1
ATOM 772 N N . GLU A 1 105 ? -0.058 9.100 25.638 1.00 53.22 105 GLU A N 1
ATOM 773 C CA . GLU A 1 105 ? 1.246 9.728 25.341 1.00 53.22 105 GLU A CA 1
ATOM 774 C C . GLU A 1 105 ?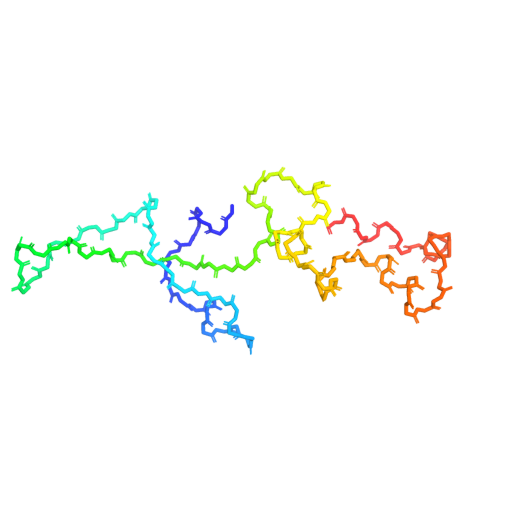 2.231 8.800 24.600 1.00 53.22 105 GLU A C 1
ATOM 776 O O . GLU A 1 105 ? 3.267 9.250 24.120 1.00 53.22 105 GLU A O 1
ATOM 781 N N . ARG A 1 106 ? 1.919 7.500 24.474 1.00 50.34 106 ARG A N 1
ATOM 782 C CA . ARG A 1 106 ? 2.778 6.496 23.809 1.00 50.34 106 ARG A CA 1
ATOM 783 C C . ARG A 1 106 ? 2.350 6.157 22.376 1.00 50.34 106 ARG A C 1
ATOM 785 O O . ARG A 1 106 ? 2.966 5.299 21.756 1.00 50.34 106 ARG A O 1
ATOM 792 N N . MET A 1 107 ? 1.289 6.788 21.872 1.00 47.78 107 MET A N 1
ATOM 793 C CA . MET A 1 107 ? 0.654 6.464 20.582 1.00 47.78 107 MET A CA 1
ATOM 794 C C . MET A 1 107 ? 0.792 7.578 19.529 1.00 47.78 107 MET A C 1
ATOM 796 O O . MET A 1 107 ? 0.213 7.472 18.452 1.00 47.78 107 MET A O 1
ATOM 800 N N . THR A 1 108 ? 1.530 8.646 19.842 1.00 42.00 108 THR A N 1
ATOM 801 C CA . THR A 1 108 ? 1.838 9.770 18.937 1.00 42.00 108 THR A CA 1
ATOM 802 C C . THR A 1 108 ? 3.279 9.736 18.411 1.00 42.00 108 THR A C 1
ATOM 804 O O . THR A 1 108 ? 3.795 10.772 17.999 1.00 42.00 108 THR A O 1
ATOM 807 N N . ALA A 1 109 ? 3.933 8.573 18.458 1.00 36.56 109 ALA A N 1
ATOM 808 C CA . ALA A 1 109 ? 5.243 8.329 17.858 1.00 36.56 109 ALA A CA 1
ATOM 809 C C . ALA A 1 109 ? 5.112 7.342 16.696 1.00 36.56 109 ALA A C 1
ATOM 811 O O . ALA A 1 109 ? 4.328 6.376 16.848 1.00 36.56 109 ALA A O 1
#

Radius of gyration: 20.83 Å; chains: 1; bounding box: 40×27×65 Å

Sequence (109 aa):
MIEDHCIGCGLCAENCPYGSIFMIPNERNPIVTADPEDDRRTPYVGQLKAANCDLCDAHGDLSSPRPACVAACPHDAAFRISGPQLLERVMGMHAEDLAAAGLRERMTA